Protein AF-A0A6A4C4V9-F1 (afdb_monomer)

InterPro domains:
  IPR000953 Chromo/chromo shadow domain [PS50013] (1-33)
  IPR016197 Chromo-like domain superfamily [SSF54160] (2-34)
  IPR023779 Chromo domain, conserved site [PS00598] (2-22)

Sequence (49 aa):
ELLVKWTGLQDIEASWEPLKSLKAEVPIKVRDYATTVEDEAFAEAVEQA

Mean predicted aligned error: 2.46 Å

Foldseek 3Di:
DDFDDDPPDDSVPTDDDDLVVCCVVPVPVLQVVLVVDPDPVSNVVSVVD

Solvent-accessible surface area (backbone atoms only — not comparable to full-atom values): 3026 Å² total; per-residue (Å²): 111,43,82,42,74,52,91,95,56,57,80,90,68,39,43,80,39,54,55,59,59,46,45,72,77,42,42,65,63,52,52,54,50,35,74,73,45,99,41,67,70,56,36,52,47,63,74,72,95

Organism: NCBI:txid129364

Radius of gyration: 11.01 Å; Cα contacts (8 Å, |Δi|>4): 44; chains: 1; bounding box: 28×22×20 Å

pLDDT: mean 95.35, std 2.7, range [81.25, 97.94]

Structure (mmCIF, N/CA/C/O backbone):
data_AF-A0A6A4C4V9-F1
#
_entry.id   AF-A0A6A4C4V9-F1
#
loop_
_atom_site.group_PDB
_atom_site.id
_atom_site.type_symbol
_atom_site.label_atom_id
_atom_site.label_alt_id
_atom_site.label_comp_id
_atom_site.label_asym_id
_atom_site.label_entity_id
_atom_site.label_seq_id
_atom_site.pdbx_PDB_ins_code
_atom_site.Cartn_x
_atom_site.Cartn_y
_atom_site.Cartn_z
_atom_site.occupancy
_atom_site.B_iso_or_equiv
_atom_site.auth_seq_id
_atom_site.auth_comp_id
_atom_site.auth_asym_id
_atom_site.auth_atom_id
_atom_site.pdbx_PDB_model_num
ATOM 1 N N . GLU A 1 1 ? 6.495 5.801 0.453 1.00 92.75 1 GLU A N 1
ATOM 2 C CA . GLU A 1 1 ? 5.096 6.253 0.639 1.00 92.75 1 GLU A CA 1
ATOM 3 C C . GLU A 1 1 ? 4.221 5.528 -0.371 1.00 92.75 1 GLU A C 1
ATOM 5 O O . GLU A 1 1 ? 4.768 4.956 -1.309 1.00 92.75 1 GLU A O 1
ATOM 10 N N . LEU A 1 2 ? 2.907 5.499 -0.161 1.00 95.62 2 LEU A N 1
ATOM 11 C CA . LEU A 1 2 ? 1.943 4.793 -1.010 1.00 95.62 2 LEU A CA 1
ATOM 12 C C . LEU A 1 2 ? 0.861 5.764 -1.476 1.00 95.62 2 LEU A C 1
ATOM 14 O O . LEU A 1 2 ? 0.328 6.507 -0.658 1.00 95.62 2 LEU A O 1
ATOM 18 N N . LEU A 1 3 ? 0.524 5.745 -2.765 1.00 96.88 3 LEU A N 1
ATOM 19 C CA . LEU A 1 3 ? -0.615 6.496 -3.285 1.00 96.88 3 LEU A CA 1
ATOM 20 C C . LEU A 1 3 ? -1.897 5.702 -3.022 1.00 96.88 3 LEU A C 1
ATOM 22 O O . LEU A 1 3 ? -2.066 4.597 -3.541 1.00 96.88 3 LEU A O 1
ATOM 26 N N . VAL A 1 4 ? -2.795 6.258 -2.213 1.00 97.06 4 VAL A N 1
ATOM 27 C CA . VAL A 1 4 ? -4.009 5.579 -1.753 1.00 97.06 4 VAL A CA 1
ATOM 28 C C . VAL A 1 4 ? -5.238 6.218 -2.368 1.00 97.06 4 VAL A C 1
ATOM 30 O O . VAL A 1 4 ? -5.480 7.411 -2.215 1.00 97.06 4 VAL A O 1
ATOM 33 N N . LYS A 1 5 ? -6.067 5.391 -3.006 1.00 97.31 5 LYS A N 1
ATOM 34 C CA . LYS A 1 5 ? -7.445 5.751 -3.333 1.00 97.31 5 LYS A CA 1
ATOM 35 C C . LYS A 1 5 ? -8.345 5.489 -2.128 1.00 97.31 5 LYS A C 1
ATOM 37 O O . LYS A 1 5 ? -8.458 4.352 -1.665 1.00 97.31 5 LYS A O 1
ATOM 42 N N . TRP A 1 6 ? -9.044 6.522 -1.677 1.00 95.69 6 TRP A N 1
ATOM 43 C CA . TRP A 1 6 ? -9.951 6.429 -0.539 1.00 95.69 6 TRP A CA 1
ATOM 44 C C . TRP A 1 6 ? -11.326 5.894 -0.935 1.00 95.69 6 TRP A C 1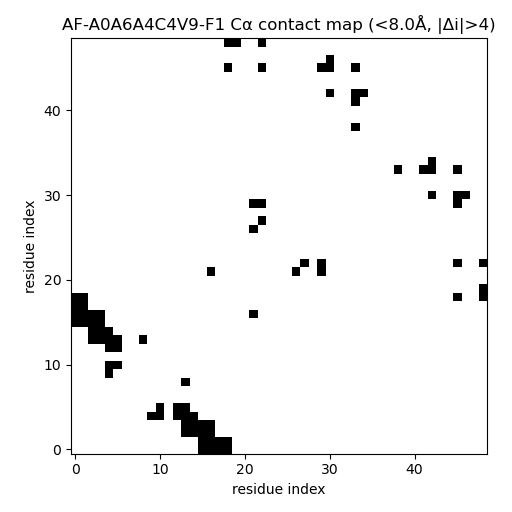
ATOM 46 O O . TRP A 1 6 ? -11.896 6.246 -1.969 1.00 95.69 6 TRP A O 1
ATOM 56 N N . THR A 1 7 ? -11.883 5.024 -0.093 1.00 95.44 7 THR A N 1
ATOM 57 C CA . THR A 1 7 ? -13.222 4.471 -0.326 1.00 95.44 7 THR A CA 1
ATOM 58 C C . THR A 1 7 ? -14.264 5.579 -0.190 1.00 95.44 7 THR A C 1
ATOM 60 O O . THR A 1 7 ? -14.330 6.238 0.841 1.00 95.44 7 THR A O 1
ATOM 63 N N . GLY A 1 8 ? -15.091 5.761 -1.220 1.00 97.50 8 GLY A N 1
ATOM 64 C CA . GLY A 1 8 ? -16.125 6.799 -1.254 1.00 97.50 8 GLY A CA 1
ATOM 65 C C . GLY A 1 8 ? -15.669 8.144 -1.824 1.00 97.50 8 GLY A C 1
ATOM 66 O O . GLY A 1 8 ? -16.516 9.016 -1.993 1.00 97.50 8 GLY A O 1
ATOM 67 N N . LEU A 1 9 ? -14.384 8.293 -2.164 1.00 97.38 9 LEU A N 1
ATOM 68 C CA . LEU A 1 9 ? -13.831 9.490 -2.800 1.00 97.38 9 LEU A CA 1
ATOM 69 C C . LEU A 1 9 ? -13.466 9.236 -4.272 1.00 97.38 9 LE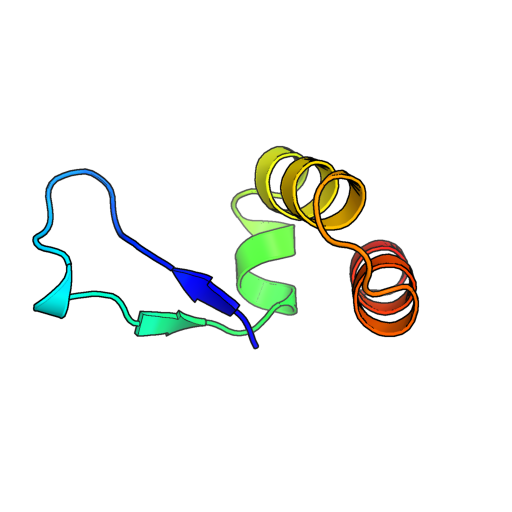U A C 1
ATOM 71 O O . LEU A 1 9 ? -13.379 8.091 -4.735 1.00 97.38 9 LEU A O 1
ATOM 75 N N . GLN A 1 10 ? -13.282 10.321 -5.019 1.00 97.50 10 GLN A N 1
ATOM 76 C CA . GLN A 1 10 ? -12.849 10.311 -6.413 1.00 97.50 10 GLN A CA 1
ATOM 77 C C . GLN A 1 10 ? -11.346 10.032 -6.535 1.00 97.50 10 GLN A C 1
ATOM 79 O O . GLN A 1 10 ? -10.572 10.259 -5.611 1.00 97.50 10 GLN A O 1
ATOM 84 N N . ASP A 1 11 ? -10.902 9.596 -7.717 1.00 96.12 11 ASP A N 1
ATOM 85 C CA . ASP A 1 11 ? -9.482 9.290 -7.961 1.00 96.12 11 ASP A CA 1
ATOM 86 C C . ASP A 1 11 ? -8.575 10.523 -7.803 1.00 96.12 11 ASP A C 1
ATOM 88 O O . ASP A 1 11 ? -7.416 10.389 -7.419 1.00 96.12 11 ASP A O 1
ATOM 92 N N . ILE A 1 12 ? -9.108 11.728 -8.044 1.00 96.69 12 ILE A N 1
ATOM 93 C CA . ILE A 1 12 ? -8.381 12.993 -7.844 1.00 96.69 12 ILE A CA 1
ATOM 94 C C . ILE A 1 12 ? -8.106 13.300 -6.367 1.00 96.69 12 ILE A C 1
ATOM 96 O O . ILE A 1 12 ? -7.271 14.146 -6.066 1.00 96.69 12 ILE A O 1
ATOM 100 N N . GLU A 1 13 ? -8.820 12.634 -5.459 1.00 97.81 13 GLU A N 1
ATOM 101 C CA . GLU A 1 13 ? -8.684 12.787 -4.010 1.00 97.81 13 GLU A CA 1
ATOM 102 C C . GLU A 1 13 ? -7.711 11.754 -3.423 1.00 97.81 13 GLU A C 1
ATOM 104 O O . GLU A 1 13 ? -7.573 11.659 -2.205 1.00 97.81 13 GLU A O 1
ATOM 109 N N 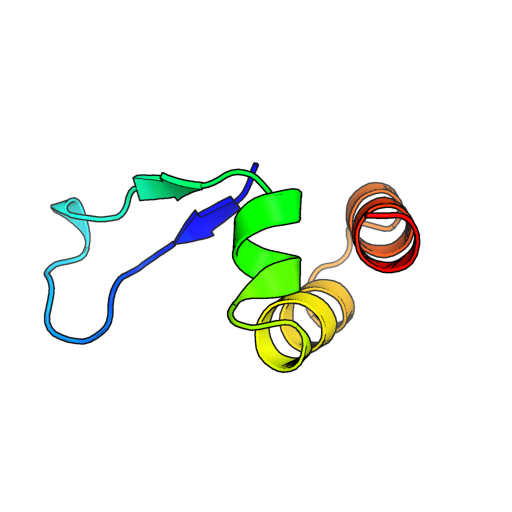. ALA A 1 14 ? -7.038 10.962 -4.265 1.00 97.94 14 ALA A N 1
ATOM 110 C CA . ALA A 1 14 ? -5.986 10.066 -3.813 1.00 97.94 14 ALA A CA 1
ATOM 111 C C . ALA A 1 14 ? -4.823 10.855 -3.192 1.00 97.94 14 ALA A C 1
ATOM 113 O O . ALA A 1 14 ? -4.403 11.889 -3.716 1.00 97.94 14 ALA A O 1
ATOM 114 N N . SER A 1 15 ? -4.276 10.345 -2.091 1.00 97.62 15 SER A N 1
ATOM 115 C CA . SER A 1 15 ? -3.182 10.992 -1.360 1.00 97.62 15 SER A CA 1
ATOM 116 C C . SER A 1 15 ? -1.991 10.059 -1.181 1.00 97.62 15 SER A C 1
ATOM 118 O O . SER A 1 15 ? -2.120 8.833 -1.182 1.00 97.62 15 SER A O 1
ATOM 120 N N . TRP A 1 16 ? -0.806 10.658 -1.066 1.00 97.75 16 TRP A N 1
ATOM 121 C CA . TRP A 1 16 ? 0.409 9.949 -0.685 1.00 97.75 16 TRP A CA 1
ATOM 122 C C . TRP A 1 16 ? 0.452 9.804 0.827 1.00 97.75 16 TRP A C 1
ATOM 124 O O . TRP A 1 16 ? 0.507 10.798 1.544 1.00 97.75 16 TRP A O 1
ATOM 134 N N . GLU A 1 17 ? 0.462 8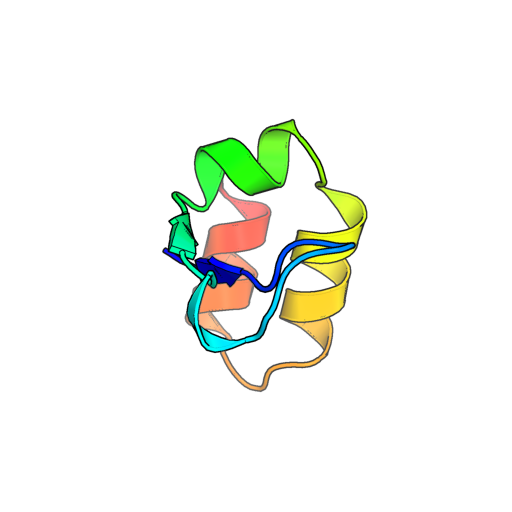.561 1.293 1.00 97.25 17 GLU A N 1
ATOM 135 C CA . GLU A 1 17 ? 0.459 8.236 2.711 1.00 97.25 17 GLU A CA 1
ATOM 136 C C . GLU A 1 17 ? 1.770 7.557 3.140 1.00 97.25 17 GLU A C 1
ATOM 138 O O . GLU A 1 17 ? 2.348 6.743 2.396 1.00 97.25 17 GLU A O 1
ATOM 143 N N . PRO A 1 18 ? 2.253 7.829 4.366 1.00 97.00 18 PRO A N 1
ATOM 144 C CA . PRO A 1 18 ? 3.395 7.125 4.922 1.00 97.00 18 PRO A CA 1
ATOM 145 C C . PRO A 1 18 ? 3.101 5.634 5.089 1.00 97.00 18 PRO A C 1
ATOM 147 O O . PRO A 1 18 ? 2.082 5.239 5.657 1.00 97.00 18 PRO A O 1
ATOM 150 N N . LEU A 1 19 ? 4.055 4.791 4.684 1.00 95.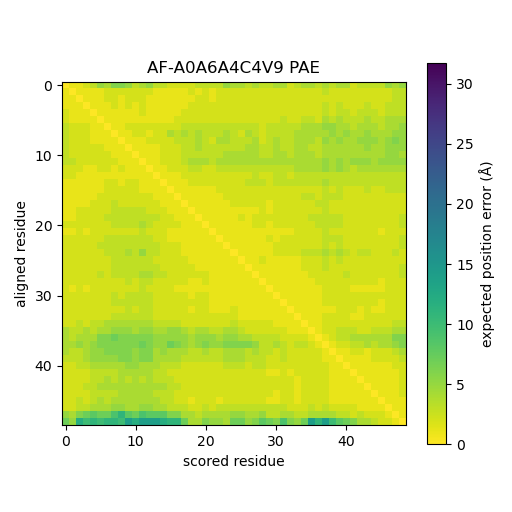88 19 LEU A N 1
ATOM 151 C CA . LEU A 1 19 ? 3.936 3.336 4.822 1.00 95.88 19 LEU A CA 1
ATOM 152 C C . LEU A 1 19 ? 3.666 2.924 6.278 1.00 95.88 19 LEU A C 1
ATOM 154 O O . LEU A 1 19 ? 2.817 2.078 6.532 1.00 95.88 19 LEU A O 1
ATOM 158 N N . LYS A 1 20 ? 4.346 3.564 7.234 1.00 95.94 20 LYS A N 1
ATOM 159 C CA . LYS A 1 20 ? 4.174 3.288 8.664 1.00 95.94 20 LYS A CA 1
ATOM 160 C C . LYS A 1 20 ? 2.739 3.538 9.143 1.00 95.94 20 LYS A C 1
ATOM 162 O O . LYS A 1 20 ? 2.215 2.738 9.911 1.00 95.94 20 LYS A O 1
ATOM 167 N N . SER A 1 21 ? 2.104 4.616 8.679 1.00 96.25 21 SER A N 1
ATOM 168 C CA . SER A 1 21 ? 0.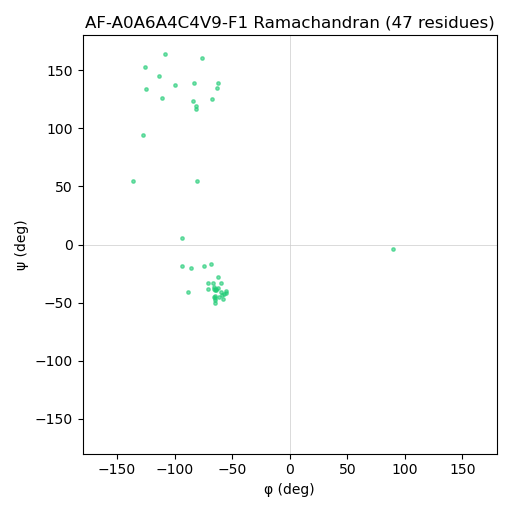712 4.930 9.023 1.00 96.25 21 SER A CA 1
ATOM 169 C C . SER A 1 21 ? -0.233 3.870 8.461 1.00 96.25 21 SER A C 1
ATOM 171 O O . SER A 1 21 ? -0.998 3.263 9.205 1.00 96.25 21 SER A O 1
ATOM 173 N N . LEU A 1 22 ? -0.103 3.549 7.169 1.00 96.81 22 LEU A N 1
ATOM 174 C CA . LEU A 1 22 ? -0.957 2.547 6.527 1.00 96.81 22 LEU A CA 1
ATOM 175 C C . LEU A 1 22 ? -0.752 1.136 7.078 1.00 96.81 22 LEU A C 1
ATOM 177 O O . LEU A 1 22 ? -1.716 0.388 7.199 1.00 96.81 22 LEU A O 1
ATOM 181 N N . LYS A 1 23 ? 0.478 0.749 7.430 1.00 95.81 23 LYS A N 1
ATOM 182 C CA . LYS A 1 23 ? 0.739 -0.557 8.048 1.00 95.81 23 LYS A CA 1
ATOM 183 C C . LYS A 1 23 ? 0.116 -0.646 9.444 1.00 95.81 23 LYS A C 1
ATOM 185 O O . LYS A 1 23 ? -0.339 -1.719 9.824 1.00 95.81 23 LYS A O 1
ATOM 190 N N . ALA A 1 24 ? 0.049 0.460 10.187 1.00 96.06 24 ALA A N 1
ATOM 191 C CA . ALA A 1 24 ? -0.634 0.497 11.477 1.00 96.06 24 ALA A CA 1
ATOM 192 C C . ALA A 1 24 ? -2.167 0.409 11.336 1.00 96.06 24 ALA A C 1
ATOM 194 O O . ALA A 1 24 ? -2.812 -0.265 12.136 1.00 96.06 24 ALA A O 1
ATOM 195 N N . GLU A 1 25 ? -2.748 1.058 10.324 1.00 95.62 25 GLU A N 1
ATOM 196 C CA . GLU A 1 25 ? -4.206 1.143 10.152 1.00 95.62 25 GLU A CA 1
ATOM 197 C C . GLU A 1 25 ? -4.808 -0.021 9.350 1.00 95.62 25 GLU A C 1
ATOM 199 O O . GLU A 1 25 ? -5.868 -0.544 9.695 1.00 95.62 25 GLU A O 1
ATOM 204 N N . VAL A 1 26 ? -4.140 -0.445 8.274 1.00 95.94 26 VAL A N 1
ATOM 205 C CA . VAL A 1 26 ? -4.624 -1.447 7.307 1.00 95.94 26 VAL A CA 1
ATOM 206 C C . VAL A 1 26 ? -3.535 -2.470 6.918 1.00 95.94 26 VAL A C 1
ATOM 208 O O . VAL A 1 26 ? -3.295 -2.701 5.728 1.00 95.94 26 VAL A O 1
ATOM 211 N N . PRO A 1 27 ? -2.904 -3.160 7.891 1.00 95.88 27 PRO A N 1
ATOM 212 C CA . PRO A 1 27 ? -1.730 -4.016 7.668 1.00 95.88 27 PRO A CA 1
ATOM 213 C C . PRO A 1 27 ? -1.943 -5.105 6.613 1.00 95.88 27 PRO A C 1
ATOM 215 O O . PRO A 1 27 ? -1.061 -5.356 5.796 1.00 95.88 27 PRO A O 1
ATOM 218 N N . ILE A 1 28 ? -3.122 -5.737 6.605 1.00 96.81 28 ILE A N 1
ATOM 219 C CA . ILE A 1 28 ? -3.437 -6.830 5.675 1.00 96.81 28 ILE A CA 1
ATOM 220 C C . ILE A 1 28 ? -3.452 -6.314 4.234 1.00 96.81 28 ILE A C 1
ATOM 222 O O . ILE A 1 28 ? -2.803 -6.896 3.377 1.00 96.81 28 ILE A O 1
ATOM 226 N N . LYS A 1 29 ? -4.106 -5.174 3.968 1.00 96.31 29 LYS A N 1
ATOM 227 C CA . LYS A 1 29 ? -4.169 -4.603 2.613 1.00 96.31 29 LYS A CA 1
ATOM 228 C C . LYS A 1 29 ? -2.799 -4.176 2.099 1.00 96.31 29 LYS A C 1
ATOM 230 O O . LYS A 1 29 ? -2.520 -4.364 0.921 1.00 96.31 29 LYS A O 1
ATOM 235 N N . VAL A 1 30 ? -1.961 -3.607 2.967 1.00 96.81 30 VAL A N 1
ATOM 236 C CA . VAL A 1 30 ? -0.593 -3.212 2.603 1.00 96.81 30 VAL A CA 1
ATOM 237 C C . VAL A 1 30 ? 0.240 -4.443 2.251 1.00 96.81 30 VAL A C 1
ATOM 239 O O . VAL A 1 30 ? 0.929 -4.440 1.234 1.00 96.81 30 VAL A O 1
ATOM 242 N N . ARG A 1 31 ? 0.136 -5.509 3.054 1.00 95.81 31 ARG A N 1
ATOM 243 C CA . ARG A 1 31 ? 0.842 -6.766 2.802 1.00 95.81 31 ARG A CA 1
ATOM 244 C C . ARG A 1 31 ? 0.365 -7.446 1.526 1.00 95.81 31 ARG A C 1
ATOM 246 O O . ARG A 1 31 ? 1.192 -7.814 0.703 1.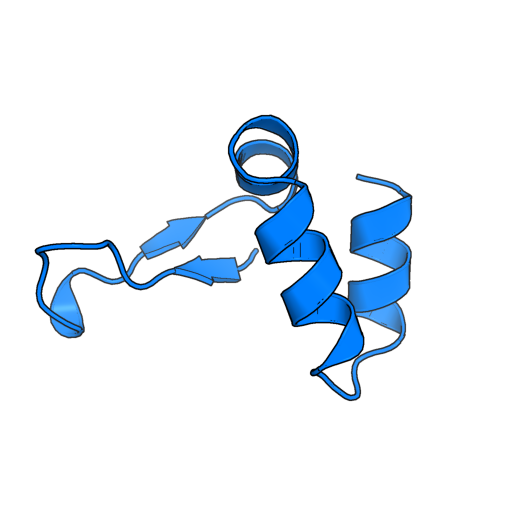00 95.81 31 ARG A O 1
ATOM 253 N N . ASP A 1 32 ? -0.945 -7.560 1.338 1.00 96.88 32 ASP A N 1
ATOM 254 C CA . ASP A 1 32 ? -1.519 -8.149 0.130 1.00 96.88 32 ASP A CA 1
ATOM 255 C C . ASP A 1 32 ? -1.046 -7.378 -1.103 1.00 96.88 32 ASP A C 1
ATOM 257 O O . ASP A 1 32 ? -0.533 -7.983 -2.041 1.00 96.88 32 ASP A O 1
ATOM 261 N N . TYR A 1 33 ? -1.110 -6.042 -1.071 1.00 96.25 33 TYR A N 1
ATOM 262 C CA . TYR A 1 33 ? -0.609 -5.209 -2.162 1.00 96.25 33 TYR A CA 1
ATOM 263 C C . TYR A 1 33 ? 0.876 -5.467 -2.453 1.00 96.25 33 TYR A C 1
ATOM 265 O O . TYR A 1 33 ? 1.235 -5.645 -3.617 1.00 96.25 33 TYR A O 1
ATOM 273 N N . ALA A 1 34 ? 1.717 -5.595 -1.421 1.00 95.94 34 ALA A N 1
ATOM 274 C CA . ALA A 1 34 ? 3.132 -5.934 -1.577 1.00 95.94 34 ALA A CA 1
ATOM 275 C C . ALA A 1 34 ? 3.370 -7.278 -2.277 1.00 95.94 34 ALA A C 1
ATOM 277 O O . ALA A 1 34 ? 4.323 -7.400 -3.034 1.00 95.94 34 ALA A O 1
ATOM 278 N N . THR A 1 35 ? 2.488 -8.267 -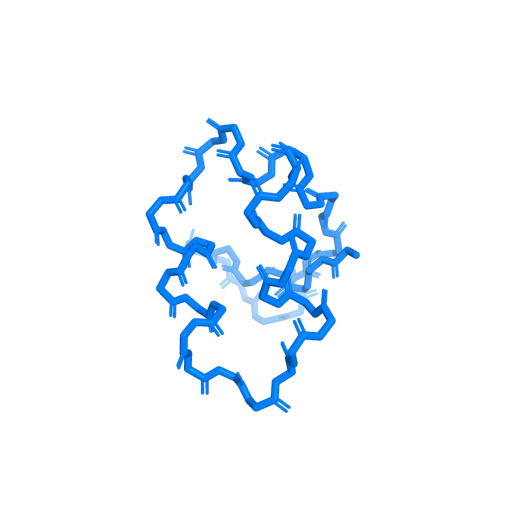2.091 1.00 94.31 35 THR A N 1
ATOM 279 C CA . THR A 1 35 ? 2.589 -9.550 -2.815 1.00 94.31 35 THR A CA 1
ATOM 280 C C . THR A 1 35 ? 2.173 -9.462 -4.284 1.00 94.31 35 THR A C 1
ATOM 282 O O . THR A 1 35 ? 2.496 -10.356 -5.063 1.00 94.31 35 THR A O 1
ATOM 285 N N . THR A 1 36 ? 1.434 -8.416 -4.667 1.00 95.12 36 THR A N 1
ATOM 286 C CA . THR A 1 36 ? 0.933 -8.240 -6.041 1.00 95.12 36 THR A CA 1
ATOM 287 C C . THR A 1 36 ? 1.839 -7.400 -6.927 1.00 95.12 36 THR A C 1
ATOM 289 O O . THR A 1 36 ? 1.694 -7.439 -8.148 1.00 95.12 36 THR A O 1
ATOM 292 N N . VAL A 1 37 ? 2.743 -6.626 -6.331 1.00 93.12 37 VAL A N 1
ATOM 293 C CA . VAL A 1 37 ? 3.672 -5.772 -7.069 1.00 93.12 37 VAL A CA 1
ATOM 294 C C . VAL A 1 37 ? 5.028 -6.458 -7.175 1.00 93.12 37 VAL A C 1
ATOM 296 O O . VAL A 1 37 ? 5.523 -7.029 -6.210 1.00 93.12 37 VAL A O 1
ATOM 299 N N . GLU A 1 38 ? 5.651 -6.393 -8.348 1.00 92.12 38 GLU A N 1
ATOM 300 C CA . GLU A 1 38 ? 7.005 -6.916 -8.576 1.00 92.12 38 GLU A CA 1
ATOM 301 C C . GLU A 1 38 ? 8.065 -5.917 -8.067 1.00 92.12 38 GLU A C 1
ATOM 303 O O . GLU A 1 38 ? 8.938 -5.474 -8.811 1.00 92.12 38 GLU A O 1
ATOM 308 N N . ASP A 1 39 ? 7.956 -5.521 -6.795 1.00 94.25 39 ASP A N 1
ATOM 309 C CA . ASP A 1 39 ? 8.870 -4.596 -6.116 1.00 94.25 39 ASP A CA 1
ATOM 310 C C . ASP A 1 39 ? 9.370 -5.223 -4.804 1.00 94.25 39 ASP A C 1
ATOM 312 O O . ASP A 1 39 ? 8.728 -5.149 -3.752 1.00 94.25 39 ASP A O 1
ATOM 316 N N . GLU A 1 40 ? 10.532 -5.872 -4.886 1.00 94.31 40 GLU A N 1
ATOM 317 C CA . GLU A 1 40 ? 11.169 -6.567 -3.762 1.00 94.31 40 GLU A CA 1
ATOM 318 C C . GLU A 1 40 ? 11.562 -5.599 -2.637 1.00 94.31 40 GLU A C 1
ATOM 320 O O . GLU A 1 40 ? 11.350 -5.900 -1.463 1.00 94.31 40 GLU A O 1
ATOM 325 N N . ALA A 1 41 ? 12.039 -4.396 -2.977 1.00 94.62 41 ALA A N 1
ATOM 326 C CA . ALA A 1 41 ? 12.412 -3.386 -1.988 1.00 94.62 41 ALA A CA 1
ATOM 327 C C . ALA A 1 41 ? 11.186 -2.885 -1.212 1.00 94.62 41 ALA A C 1
ATOM 329 O O . ALA A 1 41 ? 11.250 -2.671 0.002 1.00 94.62 41 ALA A O 1
ATOM 330 N N . PHE A 1 42 ? 10.050 -2.727 -1.895 1.00 94.31 42 PHE A N 1
ATOM 331 C CA . PHE A 1 42 ? 8.789 -2.420 -1.234 1.00 94.31 42 PHE A CA 1
ATOM 332 C C . PHE A 1 42 ? 8.320 -3.570 -0.337 1.00 94.31 42 PHE A C 1
ATOM 334 O O . PHE A 1 42 ? 7.946 -3.317 0.809 1.00 94.31 42 PHE A O 1
ATOM 341 N N . ALA A 1 43 ? 8.372 -4.818 -0.810 1.00 94.94 43 ALA A N 1
ATOM 342 C CA . ALA A 1 43 ? 7.988 -5.977 -0.006 1.00 94.94 43 ALA A CA 1
ATOM 343 C C . ALA A 1 43 ? 8.831 -6.097 1.277 1.00 94.94 43 ALA A C 1
ATOM 345 O O . ALA A 1 43 ? 8.279 -6.275 2.367 1.00 94.94 43 ALA A O 1
ATOM 346 N N . GLU A 1 44 ? 10.148 -5.901 1.179 1.00 94.81 44 GLU A N 1
ATOM 347 C CA . GLU A 1 44 ? 11.038 -5.853 2.342 1.00 94.81 44 GLU A CA 1
ATOM 348 C C . GLU A 1 44 ? 10.689 -4.699 3.292 1.00 94.81 44 GLU A C 1
ATOM 350 O O . GLU A 1 44 ? 10.602 -4.898 4.508 1.00 94.81 44 GLU A O 1
ATOM 355 N N . ALA A 1 45 ? 10.437 -3.500 2.757 1.00 94.31 45 ALA A N 1
ATOM 356 C CA . ALA A 1 45 ? 10.044 -2.345 3.560 1.00 94.31 45 ALA A CA 1
ATOM 357 C C . ALA A 1 45 ? 8.714 -2.579 4.295 1.00 94.31 45 ALA A C 1
ATOM 359 O O . ALA A 1 45 ? 8.572 -2.176 5.450 1.00 94.31 45 ALA A O 1
ATOM 360 N N . VAL A 1 46 ? 7.749 -3.256 3.663 1.00 94.25 46 VAL A N 1
ATOM 361 C CA . VAL A 1 46 ? 6.473 -3.618 4.294 1.00 94.25 46 VAL A CA 1
ATOM 362 C C . VAL A 1 46 ? 6.680 -4.583 5.448 1.00 94.25 46 VAL A C 1
ATOM 364 O O . VAL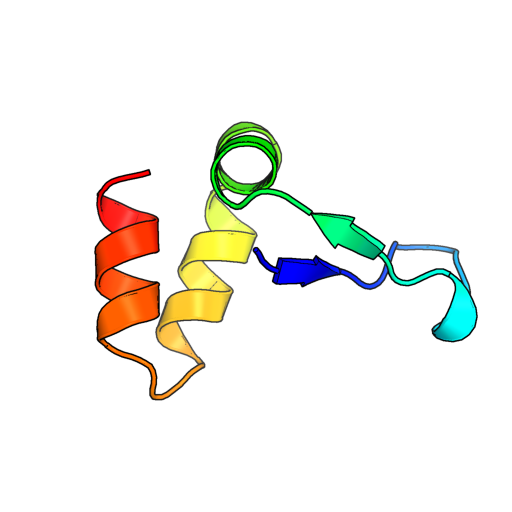 A 1 46 ? 6.024 -4.412 6.469 1.00 94.25 46 VAL A O 1
ATOM 367 N N . GLU A 1 47 ? 7.590 -5.551 5.360 1.00 91.38 47 GLU A N 1
ATOM 368 C CA . GLU A 1 47 ? 7.863 -6.465 6.477 1.00 91.38 47 GLU A CA 1
ATOM 369 C C . GLU A 1 47 ? 8.598 -5.749 7.635 1.00 91.38 47 GLU A C 1
ATOM 371 O O . GLU A 1 47 ? 8.293 -6.003 8.802 1.00 91.38 47 GLU A O 1
ATOM 376 N N . GLN A 1 48 ? 9.454 -4.760 7.342 1.00 88.81 48 GLN A N 1
ATOM 377 C CA . GLN A 1 48 ? 10.243 -4.015 8.343 1.00 88.81 48 GLN A CA 1
ATOM 378 C C . GLN A 1 48 ? 9.534 -2.811 9.002 1.00 88.81 48 GLN A C 1
ATOM 380 O O . GLN A 1 48 ? 9.984 -2.357 10.055 1.00 88.81 48 GLN A O 1
ATOM 385 N N . ALA A 1 49 ? 8.473 -2.271 8.385 1.00 81.25 49 ALA A N 1
ATOM 386 C CA . ALA A 1 49 ? 7.812 -1.023 8.811 1.00 81.25 49 ALA A CA 1
ATOM 387 C C . ALA A 1 49 ? 7.026 -1.075 10.135 1.00 81.25 49 ALA A C 1
ATOM 389 O O . ALA A 1 49 ? 6.585 -2.173 10.545 1.00 81.25 49 ALA A O 1
#

Secondary structure (DSSP, 8-state):
-EEEPPTTS-GGG-EEE-HHHHHHH-HHHHHHHHHHSS-HHHHHHHHH-